Protein AF-A0A1Q7ZK01-F1 (afdb_monomer_lite)

Secondary structure (DSSP, 8-state):
----------TTGGGEEEEETTEEEEPPTTS-----SPPSEEEEEEEEESS-TTEEEPSS-SEEEEE-TT--------EEE--

pLDDT: mean 81.86, std 15.68, range [34.03, 95.5]

Radius of gyration: 13.75 Å; chains: 1; bounding box: 29×40×35 Å

Sequence (83 aa):
MTTETTGEYIPNWEFLQLEFQGIHYQLPANGAYLFTGVPTGDYPIEITVLRYANCAVSLPNPRTVTVAADTTVDVVFPVTCRS

Structure (mmCIF, N/CA/C/O backbone):
data_AF-A0A1Q7ZK01-F1
#
_entry.id   AF-A0A1Q7ZK01-F1
#
loop_
_atom_site.group_PDB
_atom_site.id
_atom_site.type_symbol
_atom_site.label_atom_id
_atom_site.label_alt_id
_atom_site.label_comp_id
_atom_site.label_asym_id
_atom_site.label_entity_id
_atom_site.label_seq_id
_atom_site.pdbx_PDB_ins_code
_atom_site.Cartn_x
_atom_site.Cartn_y
_atom_site.Cartn_z
_atom_site.occupancy
_atom_site.B_iso_or_equiv
_atom_site.auth_seq_id
_atom_site.auth_comp_id
_atom_site.auth_asym_id
_atom_site.auth_atom_id
_atom_site.pdbx_PDB_model_num
ATOM 1 N N . MET A 1 1 ? -2.601 -28.408 1.045 1.00 36.19 1 MET A N 1
ATOM 2 C CA . MET A 1 1 ? -2.712 -27.638 -0.211 1.00 36.19 1 MET A CA 1
ATOM 3 C C . MET A 1 1 ? -2.375 -26.206 0.138 1.00 36.19 1 MET A C 1
ATOM 5 O O . MET A 1 1 ? -3.090 -25.626 0.940 1.00 36.19 1 MET A O 1
ATOM 9 N N . THR A 1 2 ? -1.260 -25.686 -0.357 1.00 42.59 2 THR A N 1
ATOM 10 C CA . THR A 1 2 ? -0.824 -24.306 -0.112 1.00 42.59 2 THR A CA 1
ATOM 11 C C . THR A 1 2 ? -0.617 -23.651 -1.466 1.00 42.59 2 THR A C 1
ATOM 13 O O . THR A 1 2 ? 0.098 -24.193 -2.306 1.00 42.59 2 THR A O 1
ATOM 16 N N . THR A 1 3 ? -1.312 -22.545 -1.698 1.00 34.03 3 THR A N 1
ATOM 17 C CA . THR A 1 3 ? -1.276 -21.799 -2.956 1.00 34.03 3 THR A CA 1
ATOM 18 C C . THR A 1 3 ? -0.141 -20.783 -2.874 1.00 34.03 3 THR A C 1
ATOM 20 O O . THR A 1 3 ? -0.192 -19.873 -2.053 1.00 34.03 3 THR A O 1
ATOM 23 N N . GLU A 1 4 ? 0.889 -20.961 -3.697 1.00 44.56 4 GLU A N 1
ATOM 24 C CA . GLU A 1 4 ? 1.956 -19.982 -3.917 1.00 44.56 4 GLU A CA 1
ATOM 25 C C . GLU A 1 4 ? 1.466 -18.968 -4.957 1.00 44.56 4 GLU A C 1
ATOM 27 O O . GLU A 1 4 ? 1.081 -19.343 -6.066 1.00 44.56 4 GLU A O 1
ATOM 32 N N . THR A 1 5 ? 1.428 -17.685 -4.605 1.00 39.50 5 THR A N 1
ATOM 33 C CA . THR A 1 5 ? 1.113 -16.619 -5.560 1.00 39.50 5 THR A CA 1
ATOM 34 C C . THR A 1 5 ? 2.408 -16.083 -6.154 1.00 39.50 5 THR A C 1
ATOM 36 O O . THR A 1 5 ? 3.269 -15.591 -5.428 1.00 39.50 5 THR A O 1
ATOM 39 N N . THR A 1 6 ? 2.537 -16.161 -7.476 1.00 54.94 6 THR A N 1
ATOM 40 C CA . THR A 1 6 ? 3.631 -15.564 -8.248 1.00 54.94 6 THR A CA 1
ATOM 41 C C . THR A 1 6 ? 3.590 -14.038 -8.153 1.00 54.94 6 THR A C 1
ATOM 43 O O . THR A 1 6 ? 2.749 -13.399 -8.784 1.00 54.94 6 THR A O 1
ATOM 46 N N . GLY A 1 7 ? 4.513 -13.465 -7.385 1.00 47.09 7 GLY A N 1
ATOM 47 C CA . GLY A 1 7 ? 5.040 -12.121 -7.602 1.00 47.09 7 GLY A CA 1
ATOM 48 C C . GLY A 1 7 ? 6.448 -12.260 -8.172 1.00 47.09 7 GLY A C 1
ATOM 49 O O . GLY A 1 7 ? 7.207 -13.116 -7.718 1.00 47.09 7 GLY A O 1
ATOM 50 N N . GLU A 1 8 ? 6.777 -11.482 -9.201 1.00 55.25 8 GLU A N 1
ATOM 51 C CA . GLU A 1 8 ? 8.124 -11.439 -9.767 1.00 55.25 8 GLU A CA 1
ATOM 52 C C . GLU A 1 8 ? 9.116 -11.132 -8.636 1.00 55.25 8 GLU A C 1
ATOM 54 O O . GLU A 1 8 ? 8.936 -10.167 -7.892 1.00 55.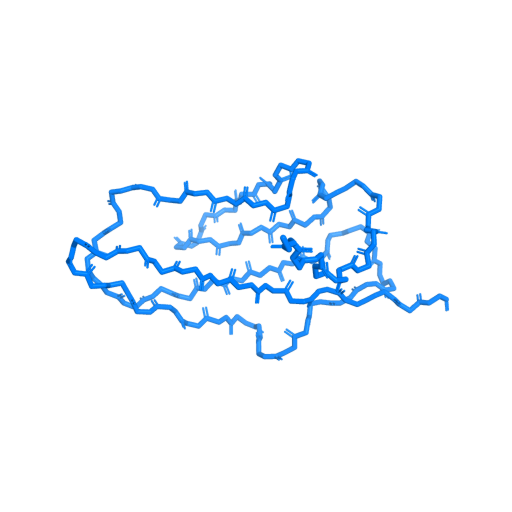25 8 GLU A O 1
ATOM 59 N N . TYR A 1 9 ? 10.109 -12.004 -8.434 1.00 52.25 9 TYR A N 1
ATOM 60 C CA . TYR A 1 9 ? 11.162 -11.776 -7.450 1.00 52.25 9 TYR A CA 1
ATOM 61 C C . TYR A 1 9 ? 11.883 -10.493 -7.843 1.00 52.25 9 TYR A C 1
ATOM 63 O O . TYR A 1 9 ? 12.660 -10.497 -8.796 1.00 52.25 9 TYR A O 1
ATOM 71 N N . ILE A 1 10 ? 11.617 -9.402 -7.127 1.00 56.59 10 ILE A N 1
ATOM 72 C CA . ILE A 1 10 ? 12.418 -8.196 -7.267 1.00 56.59 10 ILE A CA 1
ATOM 73 C C . ILE A 1 10 ? 13.528 -8.305 -6.222 1.00 56.59 10 ILE A C 1
ATOM 75 O O . ILE A 1 10 ? 13.246 -8.234 -5.019 1.00 56.59 10 ILE A O 1
ATOM 79 N N . PRO A 1 11 ? 14.782 -8.557 -6.639 1.00 50.72 11 PRO A N 1
ATOM 80 C CA . PRO A 1 11 ? 15.889 -8.575 -5.701 1.00 50.72 11 PRO A CA 1
ATOM 81 C C . PRO A 1 11 ? 15.942 -7.193 -5.061 1.00 50.72 11 PRO A C 1
ATOM 83 O O . PRO A 1 11 ? 15.994 -6.244 -5.820 1.00 50.72 11 PRO A O 1
ATOM 86 N N . ASN A 1 12 ? 15.933 -7.124 -3.722 1.00 59.53 12 ASN A N 1
ATOM 87 C CA . ASN A 1 12 ? 16.151 -5.957 -2.846 1.00 59.53 12 ASN A CA 1
ATOM 88 C C . ASN A 1 12 ? 15.036 -4.899 -2.662 1.00 59.53 12 ASN A C 1
ATOM 90 O O . ASN A 1 12 ? 15.339 -3.728 -2.775 1.00 59.53 12 ASN A O 1
ATOM 94 N N . TRP A 1 13 ? 13.807 -5.257 -2.253 1.00 64.12 13 TRP A N 1
ATOM 95 C CA . TRP A 1 13 ? 12.656 -4.362 -1.925 1.00 64.12 13 TRP A CA 1
ATOM 96 C C . TRP A 1 13 ? 12.928 -2.975 -1.268 1.00 64.12 13 TRP A C 1
ATOM 98 O O . TRP A 1 13 ? 12.064 -2.105 -1.321 1.00 64.12 13 TRP A O 1
ATOM 108 N N . GLU A 1 14 ? 14.117 -2.733 -0.711 1.00 67.50 14 GLU A N 1
ATOM 109 C CA . GLU A 1 14 ? 14.688 -1.451 -0.259 1.00 67.50 14 GLU A CA 1
ATOM 110 C C . GLU A 1 14 ? 14.662 -0.296 -1.289 1.00 67.50 14 GLU A C 1
ATOM 112 O O . GLU A 1 14 ? 14.913 0.851 -0.931 1.00 67.50 14 GLU A O 1
ATOM 117 N N . PHE A 1 15 ? 14.376 -0.541 -2.571 1.00 78.00 15 PHE A N 1
ATOM 118 C CA . PHE A 1 15 ? 14.159 0.532 -3.560 1.00 78.00 15 PHE A CA 1
ATOM 119 C C . PHE A 1 15 ? 12.699 0.973 -3.682 1.00 78.00 15 PHE A C 1
ATOM 121 O O . PHE A 1 15 ? 12.423 1.894 -4.455 1.00 78.00 15 PHE A O 1
ATOM 128 N N . LEU A 1 16 ? 11.766 0.318 -2.991 1.00 85.56 16 LEU A N 1
ATOM 129 C CA . LEU A 1 16 ? 10.380 0.755 -2.933 1.00 85.5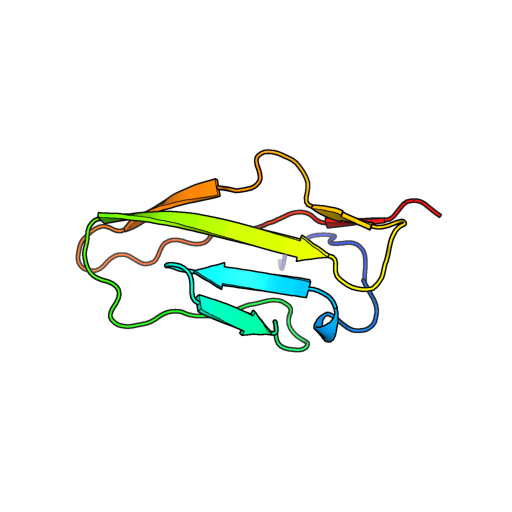6 16 LEU A CA 1
ATOM 130 C C . LEU A 1 16 ? 10.169 1.656 -1.719 1.00 85.56 16 LEU A C 1
ATOM 132 O O . LEU A 1 16 ? 10.535 1.325 -0.589 1.00 85.56 16 LEU A O 1
ATOM 136 N N . GLN A 1 17 ? 9.538 2.796 -1.965 1.00 90.25 17 GLN A N 1
ATOM 137 C CA . GLN A 1 17 ? 9.114 3.730 -0.939 1.00 90.25 17 GLN A CA 1
ATOM 138 C C . GLN A 1 17 ? 7.597 3.692 -0.832 1.00 90.25 17 GLN A C 1
ATOM 140 O O . GLN A 1 17 ? 6.902 3.934 -1.813 1.00 90.25 17 GLN A O 1
ATOM 145 N N . LEU A 1 18 ? 7.105 3.369 0.357 1.00 91.69 18 LEU A N 1
ATOM 146 C CA . LEU A 1 18 ? 5.694 3.404 0.705 1.00 91.69 18 LEU A CA 1
ATOM 147 C C . LEU A 1 18 ? 5.380 4.770 1.308 1.00 91.69 18 LEU A C 1
ATOM 149 O O . LEU A 1 18 ? 6.017 5.158 2.283 1.00 91.69 18 LEU A O 1
ATOM 153 N N . GLU A 1 19 ? 4.399 5.480 0.774 1.00 94.25 19 GLU A N 1
ATOM 154 C CA . GLU A 1 19 ? 3.872 6.691 1.392 1.00 94.25 19 GLU A CA 1
ATOM 155 C C . GLU A 1 19 ? 2.557 6.383 2.110 1.00 94.25 19 GLU A C 1
ATOM 157 O O . GLU A 1 19 ? 1.620 5.828 1.529 1.00 94.25 19 GLU A O 1
ATOM 162 N N . PHE A 1 20 ? 2.491 6.760 3.385 1.00 92.31 20 PHE A N 1
ATOM 163 C CA . PHE A 1 20 ? 1.283 6.694 4.194 1.00 92.31 20 PHE A CA 1
ATOM 164 C C . PHE A 1 20 ? 1.124 7.990 4.984 1.00 92.31 20 PHE A C 1
ATOM 166 O O . PHE A 1 20 ? 1.994 8.363 5.769 1.00 92.31 20 PHE A O 1
ATOM 173 N N . GLN A 1 21 ? 0.007 8.690 4.761 1.00 90.12 21 GLN A N 1
ATOM 174 C CA . GLN A 1 21 ? -0.316 9.968 5.412 1.00 90.12 21 GLN A CA 1
ATOM 175 C C . GLN A 1 21 ? 0.779 11.050 5.264 1.00 90.12 21 GLN A C 1
ATOM 177 O O . GLN A 1 21 ? 1.004 11.835 6.185 1.00 90.12 21 GLN A O 1
ATOM 182 N N . GLY A 1 22 ? 1.474 11.089 4.122 1.00 90.25 22 GLY A N 1
ATOM 183 C CA . GLY A 1 22 ? 2.577 12.026 3.868 1.00 90.25 22 GLY A CA 1
ATOM 184 C C . GLY A 1 22 ? 3.904 11.648 4.535 1.00 90.25 22 GLY A C 1
ATOM 185 O O . GLY A 1 22 ? 4.857 12.424 4.495 1.00 90.25 22 GLY A O 1
ATOM 186 N N . ILE A 1 23 ? 3.984 10.472 5.164 1.00 90.00 23 ILE A N 1
ATOM 187 C CA . ILE A 1 23 ? 5.220 9.914 5.714 1.00 90.00 23 ILE A CA 1
ATOM 188 C C . ILE A 1 23 ? 5.721 8.802 4.800 1.00 90.00 23 ILE A C 1
ATOM 190 O O . ILE A 1 23 ? 4.950 7.968 4.329 1.00 90.00 23 ILE A O 1
ATOM 194 N N . HIS A 1 24 ? 7.030 8.793 4.562 1.00 91.69 24 HIS A N 1
ATOM 195 C CA . HIS A 1 24 ? 7.678 7.839 3.676 1.00 91.69 24 HIS A CA 1
ATOM 196 C C . HIS A 1 24 ? 8.324 6.717 4.495 1.00 91.69 24 HIS A C 1
ATOM 198 O O . HIS A 1 24 ? 9.125 6.964 5.398 1.00 91.69 24 HIS A O 1
ATOM 204 N N . TYR A 1 25 ? 8.025 5.479 4.125 1.00 89.50 25 TYR A N 1
ATOM 205 C CA . TYR A 1 25 ? 8.510 4.257 4.747 1.00 89.50 25 TYR A CA 1
ATOM 206 C C . TYR A 1 25 ? 9.326 3.454 3.734 1.00 89.50 25 TYR A C 1
ATOM 208 O O . TYR A 1 25 ? 9.031 3.430 2.538 1.00 89.50 25 TYR A O 1
ATOM 216 N N . GLN A 1 26 ? 10.384 2.801 4.206 1.00 86.19 26 GLN A N 1
ATOM 217 C CA . GLN A 1 26 ? 11.107 1.808 3.414 1.00 86.19 26 GLN A CA 1
ATOM 218 C C . GLN A 1 26 ? 10.446 0.449 3.617 1.00 86.19 26 GLN A C 1
ATOM 220 O O . GLN A 1 26 ? 10.135 0.079 4.753 1.00 86.19 26 GLN A O 1
ATOM 225 N N . LEU A 1 27 ? 10.217 -0.282 2.525 1.00 83.81 27 LEU A N 1
ATOM 226 C CA . LEU A 1 27 ? 9.673 -1.630 2.629 1.00 83.81 27 LEU A CA 1
ATOM 227 C C . LEU A 1 27 ? 10.756 -2.601 3.126 1.00 83.81 27 LEU A C 1
ATOM 229 O O . LEU A 1 27 ? 11.893 -2.546 2.651 1.00 83.81 27 LEU A O 1
ATOM 233 N N . PRO A 1 28 ? 10.431 -3.496 4.077 1.00 79.38 28 PRO A N 1
ATOM 234 C CA . PRO A 1 28 ? 11.363 -4.531 4.495 1.00 79.38 28 PRO A CA 1
ATOM 235 C C . PRO A 1 28 ? 11.561 -5.572 3.387 1.00 79.38 28 PRO A C 1
ATOM 237 O O . PRO A 1 28 ? 10.832 -5.611 2.398 1.00 79.38 28 PRO A O 1
ATOM 240 N N . ALA A 1 29 ? 12.524 -6.477 3.576 1.00 76.00 29 ALA A N 1
ATOM 241 C CA . ALA A 1 29 ? 12.862 -7.518 2.600 1.00 76.00 29 ALA A CA 1
ATOM 242 C C . ALA A 1 29 ? 11.706 -8.481 2.255 1.00 76.00 29 ALA A C 1
ATOM 244 O O . ALA A 1 29 ? 11.771 -9.168 1.240 1.00 76.00 29 ALA A O 1
ATOM 245 N N . ASN A 1 30 ? 10.664 -8.546 3.088 1.00 79.56 30 ASN A N 1
ATOM 246 C CA . ASN A 1 30 ? 9.442 -9.308 2.819 1.00 79.56 30 ASN A CA 1
ATOM 247 C C . ASN A 1 30 ? 8.403 -8.524 1.989 1.00 79.56 30 ASN A C 1
ATOM 249 O O . ASN A 1 30 ? 7.342 -9.069 1.702 1.00 79.56 30 ASN A O 1
ATOM 253 N N . GLY A 1 31 ? 8.672 -7.260 1.643 1.00 80.62 31 GLY A N 1
ATOM 254 C CA . GLY A 1 31 ? 7.796 -6.415 0.831 1.00 80.62 31 GLY A CA 1
ATOM 255 C C . GLY A 1 31 ? 6.489 -6.000 1.513 1.00 80.62 31 GLY A C 1
ATOM 256 O O . GLY A 1 31 ? 5.586 -5.523 0.832 1.00 80.62 31 GLY A O 1
ATOM 257 N N . ALA A 1 32 ? 6.361 -6.176 2.833 1.00 85.81 32 ALA A N 1
ATOM 258 C CA . ALA A 1 32 ? 5.114 -5.943 3.558 1.00 85.81 32 ALA A CA 1
ATOM 259 C C . ALA A 1 32 ? 5.312 -5.004 4.751 1.00 85.81 32 ALA A C 1
ATOM 261 O O . ALA A 1 32 ? 6.251 -5.161 5.528 1.00 85.81 32 ALA A O 1
ATOM 262 N N . TYR A 1 33 ? 4.388 -4.061 4.927 1.00 88.44 33 TYR A N 1
ATOM 263 C CA . TYR A 1 33 ? 4.363 -3.145 6.065 1.00 88.44 33 TYR A CA 1
ATOM 264 C C . TYR A 1 33 ? 3.035 -3.283 6.812 1.00 88.44 33 TYR A C 1
ATOM 266 O O . TYR A 1 33 ? 1.979 -3.322 6.186 1.00 88.44 33 TYR A O 1
ATOM 274 N N . LEU A 1 34 ? 3.086 -3.346 8.145 1.00 90.88 34 LEU A N 1
ATOM 275 C CA . LEU A 1 34 ? 1.900 -3.395 9.000 1.00 90.88 34 LEU A CA 1
ATOM 276 C C . LEU A 1 34 ? 1.759 -2.073 9.757 1.00 90.88 34 LEU A C 1
ATOM 278 O O . LEU A 1 34 ? 2.599 -1.739 10.593 1.00 90.88 34 LEU A O 1
ATOM 282 N N . PHE A 1 35 ? 0.678 -1.344 9.490 1.00 91.00 35 PHE A N 1
ATOM 283 C CA . PHE A 1 35 ? 0.294 -0.172 10.273 1.00 91.00 35 PHE A CA 1
ATOM 284 C C . PHE A 1 35 ? -0.702 -0.581 11.358 1.00 91.00 35 PHE A C 1
ATOM 286 O O . PHE A 1 35 ? -1.740 -1.172 11.071 1.00 91.00 35 PHE A O 1
ATOM 293 N N . THR A 1 36 ? -0.397 -0.254 12.611 1.00 91.88 36 THR A N 1
ATOM 294 C CA . THR A 1 36 ? -1.262 -0.533 13.766 1.00 91.88 36 THR A CA 1
ATOM 295 C C . THR A 1 36 ? -1.770 0.760 14.386 1.00 91.88 36 THR A C 1
ATOM 297 O O . THR A 1 36 ? -1.058 1.761 14.379 1.00 91.88 36 THR A O 1
ATOM 300 N N . GLY A 1 37 ? -2.966 0.732 14.980 1.00 89.56 37 GLY A N 1
ATOM 301 C CA . GLY A 1 37 ? -3.546 1.916 15.625 1.00 89.56 37 GLY A CA 1
ATOM 302 C C . GLY A 1 37 ? -4.002 2.989 14.633 1.00 89.56 37 GLY A C 1
ATOM 303 O O . GLY A 1 37 ? -4.040 4.166 14.981 1.00 89.56 37 GLY A O 1
ATOM 304 N N . VAL A 1 38 ? -4.324 2.589 13.400 1.00 90.94 38 VAL A N 1
ATOM 305 C CA . VAL A 1 38 ? -4.856 3.485 12.369 1.00 90.94 38 VAL A CA 1
ATOM 306 C C . VAL A 1 38 ? -6.325 3.794 12.694 1.00 90.94 38 VAL A C 1
ATOM 308 O O . VAL A 1 38 ? -7.105 2.855 12.867 1.00 90.94 38 VAL A O 1
ATOM 311 N N . PRO A 1 39 ? -6.721 5.075 12.811 1.00 92.62 39 PRO A N 1
ATOM 312 C CA . PRO A 1 39 ? -8.121 5.448 12.994 1.00 92.62 39 PRO A CA 1
ATOM 313 C C . PRO A 1 39 ? -9.010 5.011 11.823 1.00 92.62 39 PRO A C 1
ATOM 315 O O . PRO A 1 39 ? -8.539 4.656 10.747 1.00 92.62 39 PRO A O 1
ATOM 318 N N . THR A 1 40 ? -10.326 5.072 12.012 1.00 94.25 40 THR A N 1
ATOM 319 C CA . THR A 1 40 ? -11.261 4.853 10.904 1.00 94.25 40 THR A CA 1
ATOM 320 C C . THR A 1 40 ? -11.197 6.008 9.913 1.00 94.25 40 THR A C 1
ATOM 322 O O . THR A 1 40 ? -11.257 7.169 10.325 1.00 94.25 40 THR A O 1
ATOM 325 N N . GLY A 1 41 ? -11.152 5.704 8.620 1.00 94.50 41 GLY A N 1
ATOM 326 C CA . GLY A 1 41 ? -11.090 6.716 7.572 1.00 94.50 41 GLY A CA 1
ATOM 327 C C . GLY A 1 41 ? -10.582 6.166 6.247 1.00 94.50 41 GLY A C 1
ATOM 328 O O . GLY A 1 41 ? -10.316 4.972 6.117 1.00 94.50 41 GLY A O 1
ATOM 329 N N . ASP A 1 42 ? -10.443 7.061 5.275 1.00 95.50 42 ASP A N 1
ATOM 330 C CA . ASP A 1 42 ? -9.894 6.758 3.958 1.00 95.50 42 ASP A CA 1
ATOM 331 C C . ASP A 1 42 ? -8.439 7.209 3.869 1.00 95.50 42 ASP A C 1
ATOM 333 O O . ASP A 1 42 ? -8.108 8.367 4.132 1.00 95.50 42 ASP A O 1
ATOM 337 N N . TYR A 1 43 ? -7.573 6.289 3.459 1.00 93.75 43 TYR A N 1
ATOM 338 C CA . TYR A 1 43 ? -6.135 6.500 3.410 1.00 93.75 43 TYR A CA 1
ATOM 339 C C . TYR A 1 43 ? -5.603 6.243 2.000 1.00 93.75 43 TYR A C 1
ATOM 341 O O . TYR A 1 43 ? -5.681 5.108 1.525 1.00 93.75 43 TYR A O 1
ATOM 349 N N . PRO A 1 44 ? -5.065 7.259 1.303 1.00 94.31 44 PRO A N 1
ATOM 350 C CA . PRO A 1 44 ? -4.311 7.030 0.082 1.00 94.31 44 PRO A CA 1
ATOM 351 C C . PRO A 1 44 ? -2.964 6.395 0.437 1.00 94.31 44 PRO A C 1
ATOM 353 O O . PRO A 1 44 ? -2.229 6.900 1.286 1.00 94.31 44 PRO A O 1
ATOM 356 N N . ILE A 1 45 ? -2.669 5.279 -0.215 1.00 94.12 45 ILE A N 1
ATOM 357 C CA . ILE A 1 45 ? -1.410 4.554 -0.113 1.00 94.12 45 ILE A CA 1
ATOM 358 C C . ILE A 1 45 ? -0.716 4.641 -1.465 1.00 94.12 45 ILE A C 1
ATOM 360 O O . ILE A 1 45 ? -1.292 4.243 -2.482 1.00 94.12 45 ILE A O 1
ATOM 364 N N . GLU A 1 46 ? 0.514 5.135 -1.477 1.00 93.88 46 GLU A N 1
ATOM 365 C CA . GLU A 1 46 ? 1.335 5.212 -2.683 1.00 93.88 46 GLU A CA 1
ATOM 366 C C . GLU A 1 46 ? 2.571 4.334 -2.532 1.00 93.88 46 GLU A C 1
ATOM 368 O O . GLU A 1 46 ? 3.177 4.279 -1.463 1.00 93.88 46 GLU A O 1
ATOM 373 N N . ILE A 1 47 ? 2.956 3.651 -3.608 1.00 92.38 47 ILE A N 1
ATOM 374 C CA . ILE A 1 47 ? 4.276 3.029 -3.700 1.00 92.38 47 ILE A CA 1
ATOM 375 C C . ILE A 1 47 ? 5.047 3.662 -4.851 1.00 92.38 47 ILE A C 1
ATOM 377 O O . ILE A 1 47 ? 4.559 3.729 -5.978 1.00 92.38 47 ILE A O 1
ATOM 381 N N . THR A 1 48 ? 6.287 4.053 -4.579 1.00 90.88 48 THR A N 1
ATOM 382 C CA . THR A 1 48 ? 7.194 4.652 -5.556 1.00 90.88 48 THR A CA 1
ATOM 383 C C . THR A 1 48 ? 8.441 3.796 -5.718 1.00 90.88 48 THR A C 1
ATOM 385 O O . THR A 1 48 ? 9.052 3.358 -4.743 1.00 90.88 48 THR A O 1
ATOM 388 N N . VAL A 1 49 ? 8.837 3.563 -6.970 1.00 88.62 49 VAL A N 1
ATOM 389 C CA . VAL A 1 49 ? 10.071 2.850 -7.323 1.00 88.62 49 VAL A CA 1
ATOM 390 C C . VAL A 1 49 ? 11.211 3.863 -7.434 1.00 88.62 49 VAL A C 1
ATOM 392 O O . VAL A 1 49 ? 11.197 4.711 -8.321 1.00 88.62 49 VAL A O 1
ATOM 395 N N . LEU A 1 50 ? 12.214 3.781 -6.557 1.00 83.75 50 LEU A N 1
ATOM 396 C CA . LEU A 1 50 ? 13.285 4.785 -6.475 1.00 83.75 50 LEU A CA 1
ATOM 397 C C . LEU A 1 50 ? 14.509 4.485 -7.349 1.00 83.75 50 LEU A C 1
ATOM 399 O O . LEU A 1 50 ? 15.176 5.414 -7.802 1.00 83.75 50 LEU A O 1
ATOM 403 N N . ARG A 1 51 ? 14.870 3.208 -7.538 1.00 75.62 51 ARG A N 1
ATOM 404 C CA . ARG A 1 51 ? 16.165 2.832 -8.153 1.00 75.62 51 ARG A CA 1
ATOM 405 C C . ARG A 1 51 ? 16.089 1.918 -9.374 1.00 75.62 51 ARG A C 1
ATOM 407 O O . ARG A 1 51 ? 17.115 1.700 -10.010 1.00 75.62 51 ARG A O 1
ATOM 414 N N . TYR A 1 52 ? 14.904 1.444 -9.745 1.00 78.00 52 TYR A N 1
ATOM 415 C CA . TYR A 1 52 ? 14.714 0.534 -10.876 1.00 78.00 52 TYR A CA 1
ATOM 416 C C . TYR A 1 52 ? 13.794 1.174 -11.909 1.00 78.00 52 TYR A C 1
ATOM 418 O O . TYR A 1 52 ? 12.584 0.985 -11.876 1.00 78.00 52 TYR A O 1
ATOM 426 N N . ALA A 1 53 ? 14.368 1.951 -12.831 1.00 75.25 53 ALA A N 1
ATOM 427 C CA . ALA A 1 53 ? 13.603 2.673 -13.855 1.00 75.25 53 ALA A CA 1
ATOM 428 C C . ALA A 1 53 ? 12.810 1.747 -14.796 1.00 75.25 53 ALA A C 1
ATOM 430 O O . ALA A 1 53 ? 11.864 2.179 -15.449 1.00 75.25 53 ALA A O 1
ATOM 431 N N . ASN A 1 54 ? 13.202 0.476 -14.875 1.00 82.25 54 ASN A N 1
ATOM 432 C CA . ASN A 1 54 ? 12.514 -0.541 -15.654 1.00 82.25 54 ASN A CA 1
ATOM 433 C C . ASN A 1 54 ? 11.343 -1.191 -14.898 1.00 82.25 54 ASN A C 1
ATOM 435 O O . ASN A 1 54 ? 10.590 -1.952 -15.501 1.00 82.25 54 ASN A O 1
ATOM 439 N N . CYS A 1 55 ? 11.173 -0.892 -13.610 1.00 87.88 55 CYS A N 1
ATOM 440 C CA . CYS A 1 55 ? 10.071 -1.375 -12.793 1.00 87.88 55 CYS A CA 1
ATOM 441 C C . CYS A 1 55 ? 9.036 -0.273 -12.573 1.00 87.88 55 CYS A C 1
ATOM 443 O O . CYS A 1 55 ? 9.371 0.892 -12.363 1.00 87.88 55 CYS A O 1
ATOM 445 N N . ALA A 1 56 ? 7.763 -0.653 -12.584 1.00 87.69 56 ALA A N 1
ATOM 446 C CA . ALA A 1 56 ? 6.659 0.247 -12.290 1.00 87.69 56 ALA A CA 1
ATOM 447 C C . ALA A 1 56 ? 5.620 -0.442 -11.402 1.00 87.69 56 ALA A C 1
ATOM 449 O O . ALA A 1 56 ? 5.347 -1.636 -11.552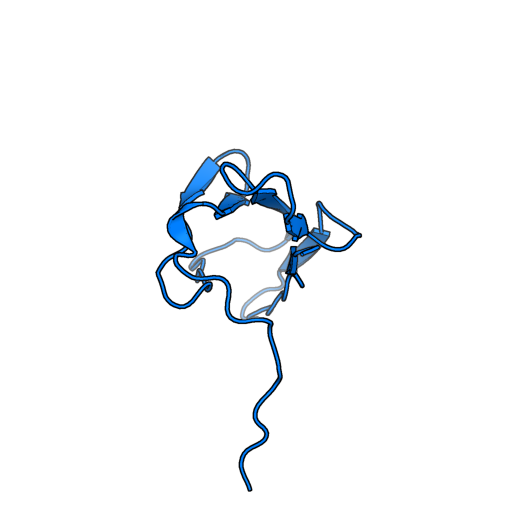 1.00 87.69 56 ALA A O 1
ATOM 450 N N . VAL A 1 57 ? 5.023 0.330 -10.492 1.00 90.00 57 VAL A N 1
ATOM 451 C CA . VAL A 1 57 ? 3.840 -0.100 -9.739 1.00 90.00 57 VAL A CA 1
ATOM 452 C C . VAL A 1 57 ? 2.639 -0.080 -10.678 1.00 90.00 57 VAL A C 1
ATOM 454 O O . VAL A 1 57 ? 2.411 0.897 -11.394 1.00 90.00 57 VAL A O 1
ATOM 457 N N . SER A 1 58 ? 1.875 -1.166 -10.690 1.00 88.19 58 SER A N 1
ATOM 458 C CA . SER A 1 58 ? 0.660 -1.271 -11.492 1.00 88.19 58 SER A CA 1
ATOM 459 C C . SER A 1 58 ? -0.390 -0.271 -11.021 1.00 88.19 58 SER A C 1
ATOM 461 O O . SER A 1 58 ? -0.576 -0.060 -9.823 1.00 88.19 58 SER A O 1
ATOM 463 N N . LEU A 1 59 ? -1.108 0.322 -11.976 1.00 86.56 59 LEU A N 1
ATOM 464 C CA . LEU A 1 59 ? -2.224 1.211 -11.677 1.00 86.56 59 LEU A CA 1
ATOM 465 C C . LEU A 1 59 ? -3.433 0.416 -11.142 1.00 86.56 59 LEU A C 1
ATOM 467 O O . LEU A 1 59 ? -3.640 -0.728 -11.556 1.00 86.56 59 LEU A O 1
ATOM 471 N N . PRO A 1 60 ? -4.278 1.021 -10.291 1.00 90.44 60 PRO A N 1
ATOM 472 C CA . PRO A 1 60 ? -4.172 2.388 -9.773 1.00 90.44 60 PRO A CA 1
ATOM 473 C C . PRO A 1 60 ? -3.068 2.535 -8.712 1.00 90.44 60 PRO A C 1
ATOM 475 O O . PRO A 1 60 ? -2.895 1.653 -7.879 1.00 90.44 60 PRO A O 1
ATOM 478 N N . ASN A 1 61 ? -2.340 3.653 -8.750 1.00 91.62 61 ASN A N 1
ATOM 479 C CA . ASN A 1 61 ? -1.359 4.073 -7.747 1.00 91.62 61 ASN A CA 1
ATOM 480 C C . ASN A 1 61 ? -1.315 5.617 -7.757 1.00 91.62 61 ASN A C 1
ATOM 482 O O . ASN A 1 61 ? -1.016 6.168 -8.821 1.00 91.62 61 ASN A O 1
ATOM 486 N N . PRO A 1 62 ? -1.659 6.316 -6.660 1.00 93.94 62 PRO A N 1
ATOM 487 C CA . PRO A 1 62 ? -2.013 5.795 -5.333 1.00 93.94 62 PRO A CA 1
ATOM 488 C C . PRO A 1 62 ? -3.332 5.002 -5.289 1.00 93.94 62 PRO A C 1
ATOM 490 O O . PRO A 1 62 ? -4.197 5.134 -6.158 1.00 93.94 62 PRO A O 1
ATOM 493 N N . ARG A 1 63 ? -3.489 4.164 -4.255 1.00 93.00 63 ARG A N 1
ATOM 494 C CA . ARG A 1 63 ? -4.717 3.410 -3.944 1.00 93.00 63 ARG A CA 1
ATOM 495 C C . ARG A 1 63 ? -5.319 3.882 -2.633 1.00 93.00 63 ARG A C 1
ATOM 497 O O . ARG A 1 63 ? -4.646 3.861 -1.610 1.00 93.00 63 ARG A O 1
ATOM 504 N N . THR A 1 64 ? -6.599 4.232 -2.646 1.00 94.19 64 THR A N 1
ATOM 505 C CA . THR A 1 64 ? -7.330 4.569 -1.421 1.00 94.19 64 THR A CA 1
ATOM 506 C C . THR A 1 64 ? -7.830 3.312 -0.721 1.00 94.19 64 THR A C 1
ATOM 508 O O . THR A 1 64 ? -8.402 2.423 -1.354 1.00 94.19 64 THR A O 1
ATOM 511 N N . VAL A 1 65 ? -7.616 3.259 0.590 1.00 93.12 65 VAL A N 1
ATOM 512 C CA . VAL A 1 65 ? -7.998 2.159 1.473 1.00 93.12 65 VAL A CA 1
ATOM 513 C C . VAL A 1 65 ? -8.898 2.699 2.569 1.00 93.12 65 VAL A C 1
ATOM 515 O O . VAL A 1 65 ? -8.510 3.618 3.285 1.00 93.12 65 VAL A O 1
ATOM 518 N N . THR A 1 66 ? -10.083 2.117 2.714 1.00 94.88 66 THR A N 1
ATOM 519 C CA . THR A 1 66 ? -11.027 2.478 3.775 1.00 94.88 66 THR A CA 1
ATOM 520 C C . THR A 1 66 ? -10.801 1.574 4.980 1.00 94.88 66 THR A C 1
ATOM 522 O O . THR A 1 66 ? -11.023 0.368 4.897 1.00 94.88 66 THR A O 1
ATOM 525 N N . VAL A 1 67 ? -10.372 2.149 6.101 1.00 93.44 67 VAL A N 1
ATOM 526 C CA . VAL A 1 67 ? -10.200 1.445 7.378 1.00 93.44 67 VAL A CA 1
ATOM 527 C C . VAL A 1 67 ? -11.463 1.616 8.217 1.00 93.44 67 VAL A C 1
ATOM 529 O O . VAL A 1 67 ? -11.876 2.739 8.518 1.00 93.44 67 VAL A O 1
ATOM 532 N N . ALA A 1 68 ? -12.068 0.49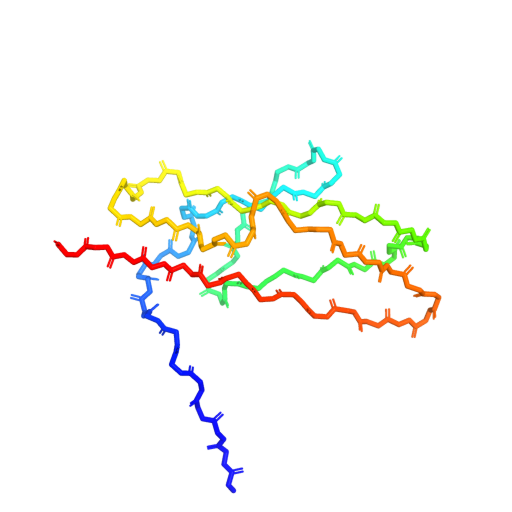8 8.617 1.00 92.69 68 ALA A N 1
ATOM 533 C CA . ALA A 1 68 ? -13.192 0.455 9.548 1.00 92.69 68 ALA A CA 1
ATOM 534 C C . ALA A 1 68 ? -12.739 -0.016 10.940 1.00 92.69 68 ALA A C 1
ATOM 536 O O . ALA A 1 68 ? -11.677 -0.626 11.091 1.00 92.69 68 ALA A O 1
ATOM 537 N N . ALA A 1 69 ? -13.547 0.268 11.965 1.00 90.25 69 ALA A N 1
ATOM 538 C CA . ALA A 1 69 ? -13.221 -0.082 13.345 1.00 90.25 69 ALA A CA 1
ATOM 539 C C . ALA A 1 69 ? -13.019 -1.596 13.492 1.00 90.25 69 ALA A C 1
ATOM 541 O O . ALA A 1 69 ? -13.797 -2.376 12.945 1.00 90.25 69 ALA A O 1
ATOM 542 N N . ASP A 1 70 ? -11.967 -1.985 14.215 1.00 87.69 70 ASP A N 1
ATOM 543 C CA . ASP A 1 70 ? -11.604 -3.380 14.500 1.00 87.69 70 ASP A CA 1
ATOM 544 C C . ASP A 1 70 ? -11.418 -4.269 13.255 1.00 87.69 70 ASP A C 1
ATOM 546 O O . ASP A 1 70 ? -11.503 -5.496 13.331 1.00 87.69 70 ASP A O 1
ATOM 550 N N . THR A 1 71 ? -11.133 -3.662 12.098 1.00 88.50 71 THR A N 1
ATOM 551 C CA . THR A 1 71 ? -10.832 -4.386 10.857 1.00 88.50 71 THR A CA 1
ATOM 552 C C . THR A 1 71 ? -9.361 -4.275 10.482 1.00 88.50 71 THR A C 1
ATOM 554 O O . THR A 1 71 ? -8.690 -3.283 10.763 1.00 88.50 71 THR A O 1
ATOM 557 N N . THR A 1 72 ? -8.855 -5.308 9.815 1.00 89.06 72 THR A N 1
ATOM 558 C CA . THR A 1 72 ? -7.577 -5.266 9.101 1.00 89.06 72 THR A CA 1
ATOM 559 C C . THR A 1 72 ? -7.875 -5.295 7.612 1.00 89.06 72 THR A C 1
ATOM 561 O O . THR A 1 72 ? -8.702 -6.090 7.164 1.00 89.06 72 THR A O 1
ATOM 564 N N . VAL A 1 73 ? -7.230 -4.407 6.859 1.00 90.12 73 VAL A N 1
ATOM 565 C CA . VAL A 1 73 ? -7.422 -4.294 5.414 1.00 90.12 73 VAL A CA 1
ATOM 566 C C . VAL A 1 73 ? -6.095 -4.556 4.724 1.00 90.12 73 VAL A C 1
ATOM 568 O O . VAL A 1 73 ? -5.137 -3.809 4.914 1.00 90.12 73 VAL A O 1
ATOM 571 N N . ASP A 1 74 ? -6.061 -5.606 3.909 1.00 90.75 74 ASP A N 1
ATOM 572 C CA . ASP A 1 74 ? -4.883 -5.975 3.132 1.00 90.75 74 ASP A CA 1
ATOM 573 C C . ASP A 1 74 ? -4.921 -5.322 1.752 1.00 90.75 74 ASP A C 1
ATOM 575 O O . ASP A 1 74 ? -5.913 -5.416 1.021 1.00 90.75 74 ASP A O 1
ATOM 579 N N . VAL A 1 75 ? -3.812 -4.690 1.366 1.00 89.38 75 VAL A N 1
ATOM 580 C CA . VAL A 1 75 ? -3.660 -4.063 0.051 1.00 89.38 75 VAL A CA 1
ATOM 581 C C . VAL A 1 75 ? -2.370 -4.518 -0.603 1.00 89.38 75 VAL A C 1
ATOM 583 O O . VAL A 1 75 ? -1.280 -4.344 -0.070 1.00 89.38 75 VAL A O 1
ATOM 586 N N . VAL A 1 76 ? -2.511 -5.088 -1.798 1.00 90.69 76 VAL A N 1
ATOM 587 C CA . VAL A 1 76 ? -1.399 -5.632 -2.582 1.00 90.69 76 VAL A CA 1
ATOM 588 C C . VAL A 1 76 ? -1.108 -4.725 -3.767 1.00 90.69 76 VAL A C 1
ATOM 590 O O . VAL A 1 76 ? -2.006 -4.448 -4.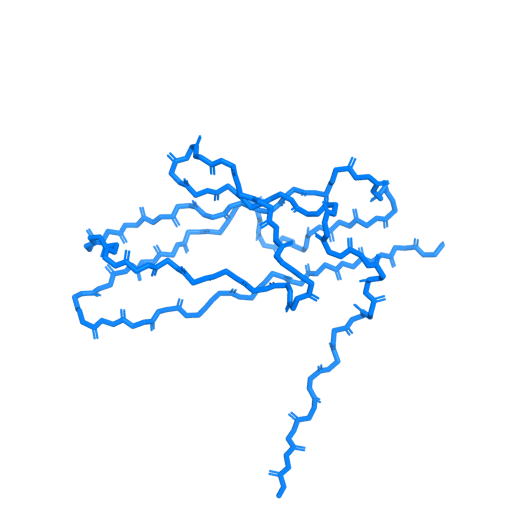557 1.00 90.69 76 VAL A O 1
ATOM 593 N N . PHE A 1 77 ? 0.141 -4.307 -3.932 1.00 88.94 77 PHE A N 1
ATOM 594 C CA . PHE A 1 77 ? 0.593 -3.510 -5.071 1.00 88.94 77 PHE A CA 1
ATO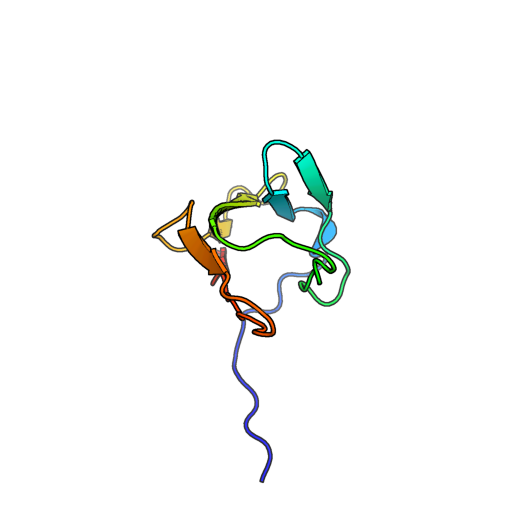M 595 C C . PHE A 1 77 ? 1.436 -4.375 -6.009 1.00 88.94 77 PHE A C 1
ATOM 597 O O . PHE A 1 77 ? 2.577 -4.695 -5.674 1.00 88.94 77 PHE A O 1
ATOM 604 N N . PRO A 1 78 ? 0.910 -4.770 -7.181 1.00 87.75 78 PRO A N 1
ATOM 605 C CA . PRO A 1 78 ? 1.703 -5.499 -8.155 1.00 87.75 78 PRO A CA 1
ATOM 606 C C . PRO A 1 78 ? 2.770 -4.572 -8.732 1.00 87.75 78 PRO A C 1
ATOM 608 O O . PRO A 1 78 ? 2.455 -3.498 -9.247 1.00 87.75 78 PRO A O 1
ATOM 611 N N . VAL A 1 79 ? 4.024 -4.996 -8.678 1.00 86.50 79 VAL A N 1
ATOM 612 C CA . VAL A 1 79 ? 5.138 -4.311 -9.332 1.00 86.50 79 VAL A CA 1
ATOM 613 C C . VAL A 1 79 ? 5.581 -5.175 -10.502 1.00 86.50 79 VAL A C 1
ATOM 615 O O . VAL A 1 79 ? 5.727 -6.386 -10.356 1.00 86.50 79 VAL A O 1
ATOM 618 N N . THR A 1 80 ? 5.746 -4.563 -11.671 1.00 86.06 80 THR A N 1
ATOM 619 C CA . THR A 1 80 ? 6.180 -5.258 -12.887 1.00 86.06 80 THR A CA 1
ATOM 620 C C . THR A 1 80 ? 7.458 -4.627 -13.392 1.00 86.06 80 THR A C 1
ATOM 622 O O . THR A 1 80 ? 7.518 -3.405 -13.559 1.00 86.06 80 THR A O 1
ATOM 625 N N . CYS A 1 81 ? 8.459 -5.457 -13.667 1.00 84.94 81 CYS A N 1
ATOM 626 C CA . CYS A 1 81 ? 9.728 -5.027 -14.227 1.00 84.94 81 CYS A CA 1
ATOM 627 C C . CYS A 1 81 ? 9.816 -5.445 -15.693 1.00 84.94 81 CYS A C 1
ATOM 629 O O . CYS A 1 81 ? 9.544 -6.581 -16.062 1.00 84.94 81 CYS A O 1
ATOM 631 N N . ARG A 1 82 ? 10.171 -4.505 -16.564 1.00 79.62 82 ARG A N 1
ATOM 632 C CA . ARG A 1 82 ? 10.466 -4.800 -17.966 1.00 79.62 82 ARG A CA 1
ATOM 633 C C . ARG A 1 82 ? 11.948 -5.149 -18.071 1.00 79.62 82 ARG A C 1
ATOM 635 O O . ARG A 1 82 ? 12.784 -4.414 -17.551 1.00 79.62 82 ARG A O 1
ATOM 642 N N . SER A 1 83 ? 12.260 -6.286 -18.681 1.00 64.31 83 SER A N 1
ATOM 643 C CA . SER A 1 83 ? 13.635 -6.721 -18.968 1.00 64.31 83 SER A CA 1
ATOM 644 C C . SER A 1 83 ? 14.307 -5.839 -20.010 1.00 64.31 83 SER A C 1
ATOM 646 O O . SER A 1 83 ? 13.607 -5.524 -21.003 1.00 64.31 83 SER A O 1
#

Foldseek 3Di:
DDDDDDAPDDPPQQQKWKDKPNDTDRAPPVRDDDDPPDDFDKIFIAIDGHPQPQKDWDPPGRDIDGDDPPDDDDDDIRMDGDD